Protein AF-B7X0T0-F1 (afdb_monomer_lite)

Structure (mmCIF, N/CA/C/O backbone):
data_AF-B7X0T0-F1
#
_entry.id   AF-B7X0T0-F1
#
loop_
_atom_site.group_PDB
_atom_site.id
_atom_site.type_symbol
_atom_site.label_atom_id
_atom_site.label_alt_id
_atom_site.label_comp_id
_atom_site.label_asym_id
_atom_site.label_entity_id
_atom_site.label_seq_id
_atom_site.pdbx_PDB_ins_code
_atom_site.Cartn_x
_atom_site.Cartn_y
_atom_site.Cartn_z
_atom_site.occupancy
_atom_site.B_iso_or_equiv
_atom_site.auth_seq_id
_atom_site.auth_comp_id
_atom_site.auth_asym_id
_atom_site.auth_atom_id
_atom_site.pdbx_PDB_model_num
ATOM 1 N N . MET A 1 1 ? 23.797 -18.040 -3.297 1.00 71.12 1 MET A N 1
ATOM 2 C CA . MET A 1 1 ? 24.072 -16.882 -4.197 1.00 71.12 1 MET A CA 1
ATOM 3 C C . MET A 1 1 ? 22.787 -16.064 -4.363 1.00 71.12 1 MET A C 1
ATOM 5 O O . MET A 1 1 ? 21.730 -16.677 -4.393 1.00 71.12 1 MET A O 1
ATOM 9 N N . TYR A 1 2 ? 22.812 -14.726 -4.431 1.00 75.69 2 TYR A N 1
ATOM 10 C CA . TYR A 1 2 ? 21.599 -13.923 -4.700 1.00 75.69 2 TYR A CA 1
ATOM 11 C C . TYR A 1 2 ? 21.548 -13.530 -6.177 1.00 75.69 2 TYR A C 1
ATOM 13 O O . TYR A 1 2 ? 22.529 -13.007 -6.696 1.00 75.69 2 TYR A O 1
ATOM 21 N N . VAL A 1 3 ? 20.414 -13.752 -6.845 1.00 83.31 3 VAL A N 1
ATOM 22 C CA . VAL A 1 3 ? 20.192 -13.280 -8.222 1.00 83.31 3 VAL A CA 1
ATOM 23 C C . VAL A 1 3 ? 19.205 -12.119 -8.241 1.00 83.31 3 VAL A C 1
ATOM 25 O O . VAL A 1 3 ? 18.138 -12.188 -7.621 1.00 83.31 3 VAL A O 1
ATOM 28 N N . HIS A 1 4 ? 19.556 -11.060 -8.972 1.00 86.50 4 HIS A N 1
ATOM 29 C CA . HIS A 1 4 ? 18.672 -9.924 -9.214 1.00 86.50 4 HIS A CA 1
ATOM 30 C C . HIS A 1 4 ? 17.491 -10.365 -10.093 1.00 86.50 4 HIS A C 1
ATOM 32 O O . HIS A 1 4 ? 17.667 -11.016 -11.126 1.00 86.50 4 HIS A O 1
ATOM 38 N N . LYS A 1 5 ? 16.267 -10.047 -9.664 1.00 87.69 5 LYS A N 1
ATOM 39 C CA . LYS A 1 5 ? 15.009 -10.394 -10.348 1.00 87.69 5 LYS A CA 1
ATOM 40 C C . LYS A 1 5 ? 14.184 -9.164 -10.737 1.00 87.69 5 LYS A C 1
ATOM 42 O O . LYS A 1 5 ? 13.023 -9.317 -11.116 1.00 87.69 5 LYS A O 1
ATOM 47 N N . GLY A 1 6 ? 14.778 -7.975 -10.683 1.00 92.94 6 GLY A N 1
ATOM 48 C CA . GLY A 1 6 ? 14.138 -6.715 -11.038 1.00 92.94 6 GLY A CA 1
ATOM 49 C C . GLY A 1 6 ? 13.738 -5.875 -9.827 1.00 92.94 6 GLY A C 1
ATOM 50 O O . GLY A 1 6 ? 14.126 -6.134 -8.690 1.00 92.94 6 GLY A O 1
ATOM 51 N N . TRP A 1 7 ? 12.906 -4.878 -10.092 1.00 94.88 7 TRP A N 1
ATOM 52 C CA . TRP A 1 7 ? 12.450 -3.853 -9.165 1.00 94.88 7 TRP A CA 1
ATOM 53 C C . TRP A 1 7 ? 10.940 -3.945 -8.986 1.00 94.88 7 TRP A C 1
ATOM 55 O O . TRP A 1 7 ? 10.184 -4.010 -9.958 1.00 94.88 7 TRP A O 1
ATOM 65 N N . ARG A 1 8 ? 10.470 -3.947 -7.744 1.00 95.69 8 ARG A N 1
ATOM 66 C CA . ARG A 1 8 ? 9.046 -3.956 -7.414 1.00 95.69 8 ARG A CA 1
ATOM 67 C C . ARG A 1 8 ? 8.647 -2.616 -6.819 1.00 95.69 8 ARG A C 1
ATOM 69 O O . ARG A 1 8 ? 9.298 -2.132 -5.903 1.00 95.69 8 ARG A O 1
ATOM 76 N N . VAL A 1 9 ? 7.550 -2.066 -7.326 1.00 95.94 9 VAL A N 1
ATOM 77 C CA . VAL A 1 9 ? 6.879 -0.907 -6.735 1.00 95.94 9 VAL A CA 1
ATOM 78 C C . VAL A 1 9 ? 5.745 -1.427 -5.862 1.00 95.94 9 VAL A C 1
ATOM 80 O O . VAL A 1 9 ? 4.880 -2.163 -6.348 1.00 95.94 9 VAL A O 1
ATOM 83 N N . SER A 1 10 ? 5.764 -1.062 -4.588 1.00 96.12 10 SER A N 1
ATOM 84 C CA . SER A 1 10 ? 4.748 -1.436 -3.606 1.00 96.12 10 SER A CA 1
ATOM 85 C C . SER A 1 10 ? 4.218 -0.188 -2.917 1.00 96.12 10 SER A C 1
ATOM 87 O O . SER A 1 10 ? 4.940 0.792 -2.794 1.00 96.12 10 SER A O 1
ATOM 89 N N . GLY A 1 11 ? 2.976 -0.221 -2.459 1.00 95.50 11 GLY A N 1
ATOM 90 C CA . GLY A 1 11 ? 2.364 0.868 -1.710 1.00 95.50 11 GLY A CA 1
ATOM 91 C C . GLY A 1 11 ? 1.025 0.455 -1.115 1.00 95.50 11 GLY A C 1
ATOM 92 O O . GLY A 1 11 ? 0.553 -0.674 -1.298 1.00 95.50 11 GLY A O 1
ATOM 93 N N . ILE A 1 12 ? 0.396 1.382 -0.415 1.00 94.88 12 ILE A N 1
ATOM 94 C CA . ILE A 1 12 ? -0.959 1.242 0.103 1.00 94.88 12 ILE A CA 1
ATOM 95 C C . ILE A 1 12 ? -1.920 1.719 -0.983 1.00 94.88 12 ILE A C 1
ATOM 97 O O . ILE A 1 12 ? -1.776 2.818 -1.524 1.00 94.88 12 ILE A O 1
ATOM 101 N N . LYS A 1 13 ? -2.893 0.871 -1.317 1.00 93.62 13 LYS A N 1
ATOM 102 C CA . LYS A 1 13 ? -3.895 1.174 -2.337 1.00 93.62 13 LYS A CA 1
ATOM 103 C C . LYS A 1 13 ? -4.744 2.385 -1.906 1.00 93.62 13 LYS A C 1
ATOM 105 O O . LYS A 1 13 ? -5.102 2.456 -0.727 1.00 93.62 13 LYS A O 1
ATOM 110 N N . PRO A 1 14 ? -5.110 3.290 -2.831 1.00 93.19 14 PRO A N 1
ATOM 111 C CA . PRO A 1 14 ? -6.068 4.354 -2.538 1.00 93.19 14 PRO A CA 1
ATOM 112 C C . PRO A 1 14 ? -7.364 3.781 -1.951 1.00 93.19 14 PRO A C 1
ATOM 114 O O . PRO A 1 14 ? -7.811 2.707 -2.366 1.00 93.19 14 PRO A O 1
ATOM 117 N N . GLY A 1 15 ? -7.950 4.491 -0.988 1.00 92.00 15 GLY A N 1
ATOM 118 C CA . GLY A 1 15 ? -9.183 4.098 -0.307 1.00 92.00 15 GLY A CA 1
ATOM 119 C C . GLY A 1 15 ? -8.988 3.214 0.927 1.00 92.00 15 GLY A C 1
ATOM 120 O O . GLY A 1 15 ? -9.828 3.262 1.819 1.00 92.00 15 GLY A O 1
ATOM 121 N N . LEU A 1 16 ? -7.875 2.475 1.057 1.00 92.75 16 LEU A N 1
ATOM 122 C CA . LEU A 1 16 ? -7.679 1.590 2.217 1.00 92.75 16 LEU A CA 1
ATOM 123 C C . LEU A 1 16 ? -7.575 2.351 3.543 1.00 92.75 16 LEU A C 1
ATOM 125 O O . LEU A 1 16 ? -8.022 1.847 4.573 1.00 92.75 16 LEU A O 1
ATOM 129 N N . LEU A 1 17 ? -6.985 3.550 3.531 1.00 91.50 17 LEU A N 1
ATOM 130 C CA . LEU A 1 17 ? -6.895 4.387 4.725 1.00 91.50 17 LEU A CA 1
ATOM 131 C C . LEU A 1 17 ? -8.292 4.864 5.144 1.00 91.50 17 LEU A C 1
ATOM 133 O O . LEU A 1 17 ? -8.661 4.763 6.313 1.00 91.50 17 LEU A O 1
ATOM 137 N N . GLU A 1 18 ? -9.092 5.342 4.193 1.00 92.12 18 GLU A N 1
ATOM 138 C CA . GLU A 1 18 ? -10.476 5.746 4.435 1.00 92.12 18 GLU A CA 1
ATOM 139 C C . GLU A 1 18 ? -11.344 4.572 4.907 1.00 92.12 18 GLU A C 1
ATOM 141 O O . GLU A 1 18 ? -12.113 4.724 5.857 1.00 92.12 18 GLU A O 1
ATOM 146 N N . GLU A 1 19 ? -11.193 3.387 4.312 1.00 92.75 19 GLU A N 1
ATOM 147 C CA . GLU A 1 19 ? -11.865 2.161 4.752 1.00 92.75 19 GLU A CA 1
ATOM 148 C C . GLU A 1 19 ? -11.482 1.797 6.192 1.00 92.75 1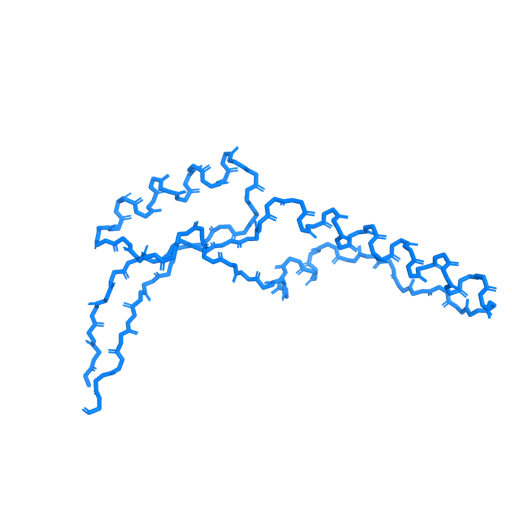9 GLU A C 1
ATOM 150 O O . GLU A 1 19 ? -12.359 1.471 6.996 1.00 92.75 19 GLU A O 1
ATOM 155 N N . ALA A 1 20 ? -10.201 1.914 6.557 1.00 92.06 20 ALA A N 1
ATOM 156 C CA . ALA A 1 20 ? -9.731 1.669 7.918 1.00 92.06 20 ALA A CA 1
ATOM 157 C C . ALA A 1 20 ? -10.324 2.671 8.924 1.00 92.06 20 ALA A C 1
ATOM 159 O O . ALA A 1 20 ? -10.817 2.261 9.979 1.00 92.06 20 ALA A O 1
ATOM 160 N N . LYS A 1 21 ? -10.371 3.964 8.572 1.00 91.94 21 LYS A N 1
ATOM 161 C CA . LYS A 1 21 ? -11.037 5.002 9.378 1.00 91.94 21 LYS A CA 1
ATOM 162 C C . LYS A 1 21 ? -12.524 4.708 9.561 1.00 91.94 21 LYS A C 1
ATOM 164 O O . LYS A 1 21 ? -13.044 4.794 10.673 1.00 91.94 21 LYS A O 1
ATOM 169 N N . GLN A 1 22 ? -13.218 4.329 8.488 1.00 92.44 22 GLN A N 1
ATOM 170 C CA . GLN A 1 22 ? -14.638 3.987 8.549 1.00 92.44 22 GLN A CA 1
ATOM 171 C C . GLN A 1 22 ? -14.891 2.736 9.392 1.00 92.44 22 GLN A C 1
ATOM 173 O O . GLN A 1 22 ? -15.816 2.727 10.204 1.00 92.44 22 GLN A O 1
ATOM 178 N N . ALA A 1 23 ? -14.084 1.686 9.229 1.00 91.56 23 ALA A N 1
ATOM 179 C CA . ALA A 1 23 ? -14.187 0.464 10.018 1.00 91.56 23 ALA A CA 1
ATOM 180 C C . ALA A 1 23 ? -13.977 0.750 11.510 1.00 91.56 23 ALA A C 1
ATOM 182 O O . ALA A 1 23 ? -14.759 0.289 12.343 1.00 91.56 23 ALA A O 1
ATOM 183 N N . HIS A 1 24 ? -12.991 1.585 11.840 1.00 90.25 24 HIS A N 1
ATOM 184 C CA . HIS A 1 24 ? -12.765 2.042 13.204 1.00 90.25 24 HIS A CA 1
ATOM 185 C C . HIS A 1 24 ? -13.963 2.836 13.751 1.00 90.25 24 HIS A C 1
ATOM 187 O O . HIS A 1 24 ? -14.440 2.564 14.852 1.00 90.25 24 HIS A O 1
ATOM 193 N N . GLY A 1 25 ? -14.520 3.758 12.959 1.00 89.69 25 GLY A N 1
ATOM 194 C CA . GLY A 1 25 ? -15.725 4.503 13.327 1.00 89.69 25 GLY A CA 1
ATOM 195 C C . GLY A 1 25 ? -16.937 3.600 13.590 1.00 89.69 25 GLY A C 1
ATOM 196 O O . GLY A 1 25 ? -17.680 3.830 14.545 1.00 89.69 25 GLY A O 1
ATOM 197 N N . ARG A 1 26 ? -17.125 2.539 12.791 1.00 90.19 26 ARG A N 1
ATOM 198 C CA . ARG A 1 26 ? -18.171 1.525 13.020 1.00 90.19 26 ARG A CA 1
ATOM 199 C C . ARG A 1 26 ? -17.927 0.756 14.319 1.00 90.19 26 ARG A C 1
ATOM 201 O O . ARG A 1 26 ? -18.867 0.555 15.082 1.00 90.19 26 ARG A O 1
ATOM 208 N N . LEU A 1 27 ? -16.679 0.374 14.593 1.00 88.44 27 LEU A N 1
ATOM 209 C CA . LEU A 1 27 ? -16.302 -0.342 15.813 1.00 88.44 27 LEU A CA 1
ATOM 210 C C . LEU A 1 27 ? -16.545 0.510 17.065 1.00 88.44 27 LEU A C 1
ATOM 212 O O . LEU A 1 27 ? -17.113 0.021 18.039 1.00 88.44 27 LEU A O 1
ATOM 216 N N . CYS A 1 28 ? -16.213 1.802 17.015 1.00 87.81 28 CYS A N 1
ATOM 217 C CA . CYS A 1 28 ? -16.492 2.739 18.101 1.00 87.81 28 CYS A CA 1
ATOM 218 C C . CYS A 1 28 ? -18.002 2.890 18.358 1.00 87.81 28 CYS A C 1
ATOM 220 O O . CYS A 1 28 ? -18.444 2.798 19.503 1.00 87.81 28 CYS A O 1
ATOM 222 N N . GLN A 1 29 ? -18.814 3.018 17.302 1.00 86.88 29 GLN A N 1
ATOM 223 C CA . GLN A 1 29 ? -20.277 3.056 17.429 1.00 86.88 29 GLN A CA 1
ATOM 224 C C . GLN A 1 29 ? -20.848 1.769 18.042 1.00 86.88 29 GLN A C 1
ATOM 226 O O . GLN A 1 29 ? -21.760 1.830 18.865 1.00 86.88 29 GLN A O 1
ATOM 231 N N . MET A 1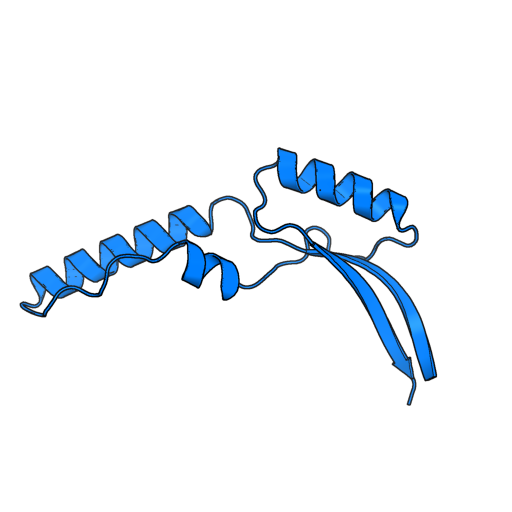 30 ? -20.325 0.602 17.656 1.00 87.88 30 MET A N 1
ATOM 232 C CA . MET A 1 30 ? -20.746 -0.681 18.225 1.00 87.88 30 MET A CA 1
ATOM 233 C C . MET A 1 30 ? -20.371 -0.798 19.706 1.00 87.88 30 MET A C 1
ATOM 235 O O . MET A 1 30 ? -21.211 -1.204 20.505 1.00 87.88 30 MET A O 1
ATOM 239 N N . ALA A 1 31 ? -19.156 -0.390 20.087 1.00 86.25 31 ALA A N 1
ATOM 240 C CA . ALA A 1 31 ? -18.704 -0.396 21.478 1.00 86.25 31 ALA A CA 1
ATOM 241 C C . ALA A 1 31 ? -19.575 0.505 22.369 1.00 86.25 31 ALA A C 1
ATOM 243 O O . ALA A 1 31 ? -20.000 0.075 23.440 1.00 86.25 31 ALA A O 1
ATOM 244 N N . GLN A 1 32 ? -19.920 1.706 21.889 1.00 83.88 32 GLN A N 1
ATOM 245 C CA . GLN A 1 32 ? -20.828 2.617 22.593 1.00 83.88 32 GLN A CA 1
ATOM 246 C C . GLN A 1 32 ? -22.225 2.008 22.772 1.00 83.88 32 GLN A C 1
ATOM 248 O O . GLN A 1 32 ? -22.779 2.050 23.868 1.00 83.88 32 GLN A O 1
ATOM 253 N N . LYS A 1 33 ? -22.787 1.390 21.722 1.00 86.00 33 LYS A N 1
ATOM 254 C CA . LYS A 1 33 ? -24.096 0.715 21.798 1.00 86.00 33 LYS A CA 1
ATOM 255 C C . LYS A 1 33 ? -24.103 -0.475 22.759 1.00 86.00 33 LYS A C 1
ATOM 257 O O . LYS A 1 33 ? -25.128 -0.740 23.375 1.00 86.00 33 LYS A O 1
ATOM 262 N N . ALA A 1 34 ? -22.981 -1.177 22.892 1.00 86.81 34 ALA A N 1
ATOM 263 C CA . ALA A 1 34 ? -22.826 -2.301 23.812 1.00 86.81 34 ALA A CA 1
ATOM 264 C C . ALA A 1 34 ? -22.569 -1.873 25.273 1.00 86.81 34 ALA A C 1
ATOM 266 O O . ALA A 1 34 ? -22.355 -2.733 26.124 1.00 86.81 34 ALA A O 1
ATOM 267 N N . GLY A 1 35 ? -22.555 -0.566 25.575 1.00 79.69 35 GLY A N 1
ATOM 268 C CA . GLY A 1 35 ? -22.233 -0.044 26.908 1.00 79.69 35 GLY A CA 1
ATOM 269 C C . GLY A 1 35 ? -20.755 -0.194 27.291 1.00 79.69 35 GLY A C 1
ATOM 270 O O . GLY A 1 35 ? -20.401 -0.040 28.458 1.00 79.69 35 GLY A O 1
ATOM 271 N N . GLY A 1 36 ? -19.889 -0.511 26.324 1.00 78.88 36 GLY A N 1
ATOM 272 C CA . GLY A 1 36 ? -18.451 -0.641 26.518 1.00 78.88 36 GLY A CA 1
ATOM 273 C C . GLY A 1 36 ? -17.723 0.698 26.399 1.00 78.88 36 GLY A C 1
ATOM 274 O O . GLY A 1 36 ? -18.218 1.662 25.813 1.00 78.88 36 GLY A O 1
ATOM 275 N N . LYS A 1 37 ? -16.496 0.751 26.928 1.00 78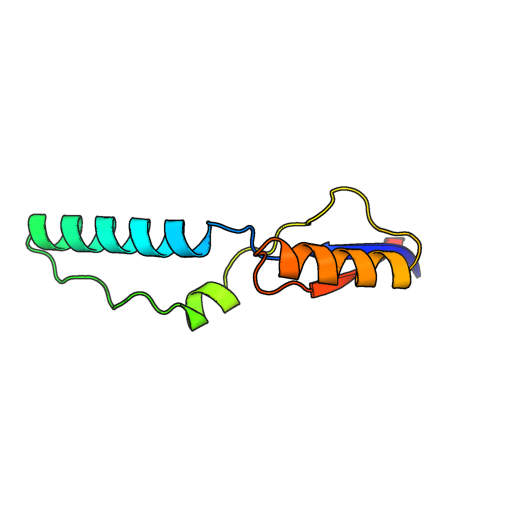.19 37 LYS A N 1
ATOM 276 C CA . LYS A 1 37 ? -15.602 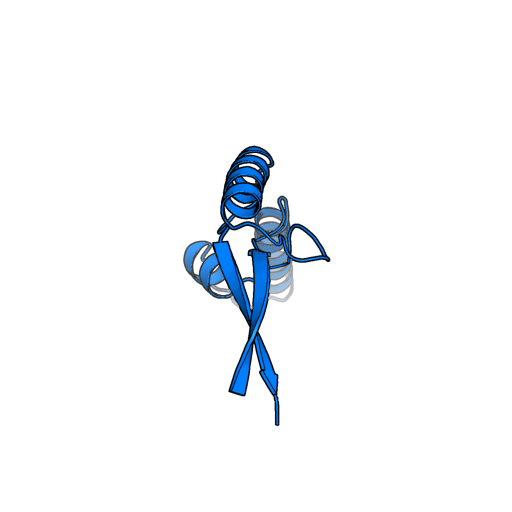1.894 26.715 1.00 78.19 37 LYS A CA 1
ATOM 277 C C . LYS A 1 37 ? -15.261 1.990 25.217 1.00 78.19 37 LYS A C 1
ATOM 279 O O . LYS A 1 37 ? -14.909 0.965 24.627 1.00 78.19 37 LYS A O 1
ATOM 284 N N . PRO A 1 38 ? -15.346 3.178 24.592 1.00 74.75 38 PRO A N 1
ATOM 285 C CA . PRO A 1 38 ? -14.937 3.331 23.204 1.00 74.75 38 PRO A CA 1
ATOM 286 C C . PRO A 1 38 ? -13.443 2.995 23.040 1.00 74.75 38 PRO A C 1
ATOM 288 O O . PRO A 1 38 ? -12.655 3.266 23.954 1.00 74.75 38 PRO A O 1
ATOM 291 N N . PRO A 1 39 ? -13.050 2.404 21.896 1.00 79.94 39 PRO A N 1
ATOM 292 C CA . PRO A 1 39 ? -11.646 2.199 21.559 1.00 79.94 39 PRO A CA 1
ATOM 293 C C . PRO A 1 39 ? -10.908 3.542 21.469 1.00 79.94 39 PRO A C 1
ATOM 295 O O . PRO A 1 39 ? -11.522 4.595 21.276 1.00 79.94 39 PRO A O 1
ATOM 298 N N . GLU A 1 40 ? -9.584 3.494 21.601 1.00 85.25 40 GLU A N 1
ATOM 299 C CA . GLU A 1 40 ? -8.709 4.650 21.382 1.00 85.25 40 GLU A CA 1
ATOM 300 C C . GLU A 1 40 ? -8.908 5.248 19.981 1.00 85.25 40 GLU A C 1
ATOM 302 O O . GLU A 1 40 ? -9.277 4.512 19.066 1.00 85.25 40 GLU A O 1
ATOM 307 N N . PRO A 1 41 ? -8.677 6.561 19.789 1.00 87.12 41 PRO A N 1
ATOM 308 C CA . PRO A 1 41 ? -8.833 7.197 18.485 1.00 87.12 41 PRO A CA 1
ATOM 309 C C . PRO A 1 41 ? -7.955 6.534 17.417 1.00 87.12 41 PRO A C 1
ATOM 311 O O . PRO A 1 41 ? -6.854 6.059 17.696 1.00 87.12 41 PRO A O 1
ATOM 314 N N . PHE A 1 42 ? -8.436 6.531 16.172 1.00 89.94 42 PHE A N 1
ATOM 315 C CA . PHE A 1 42 ? -7.692 5.978 15.044 1.00 89.94 42 PHE A CA 1
ATOM 316 C C . PHE A 1 42 ? -6.387 6.749 14.814 1.00 89.94 42 PHE A C 1
ATOM 318 O O . PHE A 1 42 ? -6.405 7.893 14.358 1.00 89.94 42 PHE A O 1
ATOM 325 N N . ASP A 1 43 ? -5.256 6.106 15.094 1.00 91.88 43 ASP A N 1
ATOM 326 C CA . ASP A 1 43 ? -3.933 6.648 14.801 1.00 91.88 43 ASP A CA 1
ATOM 327 C C . ASP A 1 43 ? -3.537 6.318 13.356 1.00 91.88 43 ASP A C 1
ATOM 329 O O . ASP A 1 43 ? -3.104 5.209 13.026 1.00 91.88 43 ASP A O 1
ATOM 333 N N . GLU A 1 44 ? -3.679 7.314 12.482 1.00 90.62 44 GLU A N 1
ATOM 334 C CA . GLU A 1 44 ? -3.317 7.203 11.068 1.00 90.62 44 GLU A CA 1
ATOM 335 C C . GLU A 1 44 ? -1.837 6.875 10.865 1.00 90.62 44 GLU A C 1
ATOM 337 O O . GLU A 1 44 ? -1.488 6.121 9.960 1.00 90.62 44 GLU A O 1
ATOM 342 N N . THR A 1 45 ? -0.955 7.412 11.709 1.00 89.88 45 THR A N 1
ATOM 343 C CA . THR A 1 45 ? 0.493 7.237 11.561 1.00 89.88 45 THR A CA 1
ATOM 344 C C . THR A 1 45 ? 0.895 5.820 11.945 1.00 89.88 45 THR A C 1
ATOM 346 O O . THR A 1 45 ? 1.673 5.177 11.236 1.00 89.88 45 THR A O 1
ATOM 349 N N . ALA A 1 46 ? 0.348 5.306 13.048 1.00 91.44 46 ALA A N 1
ATOM 350 C CA . ALA A 1 46 ? 0.545 3.919 13.454 1.00 91.44 46 ALA A CA 1
ATOM 351 C C . ALA A 1 46 ? -0.040 2.945 12.421 1.00 91.44 46 ALA A C 1
ATOM 353 O O . ALA A 1 46 ? 0.584 1.926 12.099 1.00 91.44 46 ALA A O 1
ATOM 354 N N . TRP A 1 47 ? -1.200 3.280 11.848 1.00 92.88 47 TRP A N 1
ATOM 355 C CA . TRP A 1 47 ? -1.807 2.477 10.795 1.00 92.88 47 TRP A CA 1
ATOM 356 C C . TRP A 1 47 ? -0.945 2.453 9.531 1.00 92.88 47 TRP A C 1
ATOM 358 O O . TRP A 1 47 ? -0.623 1.373 9.052 1.00 92.88 47 TRP A O 1
ATOM 368 N N . LEU A 1 48 ? -0.477 3.602 9.031 1.00 90.25 48 LEU A N 1
ATOM 369 C CA . LEU A 1 48 ? 0.383 3.665 7.839 1.00 90.25 48 LEU A CA 1
ATOM 370 C C . LEU A 1 48 ? 1.673 2.844 7.998 1.00 90.25 48 LEU A C 1
ATOM 372 O O . LEU A 1 48 ? 2.105 2.200 7.048 1.00 90.25 48 LEU A O 1
ATOM 376 N N . ARG A 1 49 ? 2.256 2.807 9.205 1.00 90.06 49 ARG A N 1
ATOM 377 C CA . ARG A 1 49 ? 3.461 2.009 9.502 1.00 90.06 49 ARG A CA 1
ATOM 378 C C . ARG A 1 49 ? 3.226 0.499 9.473 1.00 90.06 49 ARG A C 1
ATOM 380 O O . ARG A 1 49 ? 4.161 -0.255 9.218 1.00 90.06 49 ARG A O 1
ATOM 387 N N . THR A 1 50 ? 2.015 0.057 9.797 1.00 90.38 50 THR A N 1
ATOM 388 C CA . THR A 1 50 ? 1.658 -1.369 9.916 1.00 90.38 50 THR A CA 1
ATOM 389 C C . THR A 1 50 ? 0.842 -1.876 8.729 1.00 90.38 50 THR A C 1
ATOM 391 O O . THR A 1 50 ? 0.702 -3.087 8.542 1.00 90.38 50 THR A O 1
ATOM 394 N N . ALA A 1 51 ? 0.321 -0.964 7.907 1.00 91.38 51 ALA A N 1
ATOM 395 C CA . ALA A 1 51 ? -0.480 -1.271 6.743 1.00 91.38 51 ALA A CA 1
ATOM 396 C C . ALA A 1 51 ? 0.294 -2.153 5.762 1.00 91.38 51 ALA A C 1
ATOM 398 O O . ALA A 1 51 ? 1.466 -1.939 5.444 1.00 91.38 51 ALA A O 1
ATOM 399 N N . LYS A 1 52 ? -0.394 -3.171 5.246 1.00 90.69 52 LYS A N 1
ATOM 400 C CA . LYS A 1 52 ? 0.203 -4.103 4.297 1.00 90.69 52 LYS A CA 1
ATOM 401 C C . LYS A 1 52 ? 0.448 -3.400 2.966 1.00 90.69 52 LYS A C 1
ATOM 403 O O . LYS A 1 52 ? -0.495 -3.096 2.236 1.00 90.69 52 LYS A O 1
ATOM 408 N N . LEU A 1 53 ? 1.719 -3.235 2.613 1.00 93.19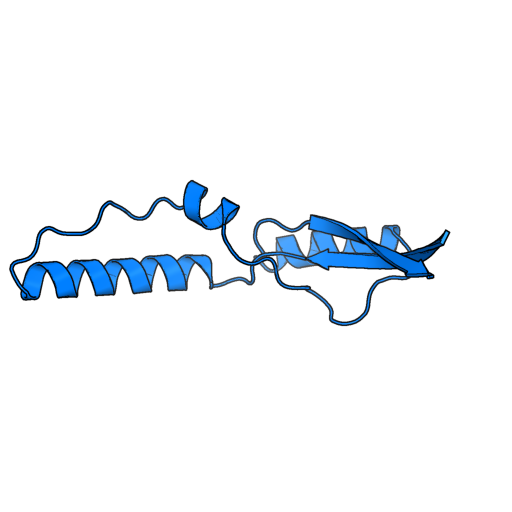 53 LEU A N 1
ATOM 409 C CA . LEU A 1 53 ? 2.105 -2.776 1.286 1.00 93.19 53 LEU A CA 1
ATOM 410 C C . LEU A 1 53 ? 1.741 -3.836 0.241 1.00 93.19 53 LEU A C 1
ATOM 412 O O . LEU A 1 53 ? 2.062 -5.021 0.366 1.00 93.19 53 LEU A O 1
ATOM 416 N N . THR A 1 54 ? 1.071 -3.393 -0.812 1.00 93.81 54 THR A N 1
ATOM 417 C CA . THR A 1 54 ? 0.664 -4.221 -1.947 1.00 93.81 54 THR A CA 1
ATOM 418 C C . THR A 1 54 ? 1.446 -3.819 -3.185 1.00 93.81 54 THR A C 1
ATOM 420 O O . THR A 1 54 ? 1.798 -2.656 -3.360 1.00 93.81 54 THR A O 1
ATOM 423 N N . ALA A 1 55 ? 1.756 -4.785 -4.048 1.00 94.25 55 ALA A N 1
ATOM 424 C CA . ALA A 1 55 ? 2.476 -4.489 -5.278 1.00 94.25 55 ALA A CA 1
ATOM 425 C C . ALA A 1 55 ? 1.559 -3.727 -6.248 1.00 94.25 55 ALA A C 1
ATOM 427 O O . ALA A 1 55 ? 0.492 -4.232 -6.597 1.00 94.25 55 ALA A O 1
ATOM 428 N N . VAL A 1 56 ? 2.003 -2.560 -6.728 1.00 92.75 56 VAL A N 1
ATOM 429 C CA . VAL A 1 56 ? 1.288 -1.765 -7.751 1.00 92.75 56 VAL A CA 1
ATOM 430 C C . VAL A 1 56 ? 1.130 -2.579 -9.038 1.00 92.75 56 VAL A C 1
ATOM 432 O O . VAL A 1 56 ? 0.118 -2.505 -9.730 1.00 92.75 56 VAL A O 1
ATOM 435 N N . ARG A 1 57 ? 2.133 -3.413 -9.336 1.00 92.12 57 ARG A N 1
ATOM 436 C CA . ARG A 1 57 ? 2.159 -4.328 -10.476 1.00 92.12 57 ARG A CA 1
ATOM 437 C C . ARG A 1 57 ? 2.627 -5.713 -10.043 1.00 92.12 57 ARG A C 1
ATOM 439 O O . ARG A 1 57 ? 3.597 -5.847 -9.299 1.00 92.12 57 ARG A O 1
ATOM 446 N N . SER A 1 58 ? 1.995 -6.759 -10.576 1.00 89.94 58 SER A N 1
ATOM 447 C CA . SER A 1 58 ? 2.324 -8.154 -10.246 1.00 89.94 58 SER A CA 1
ATOM 448 C C . SER A 1 58 ? 3.740 -8.558 -10.685 1.00 89.94 58 SER A C 1
ATOM 450 O O . SER A 1 58 ? 4.465 -9.214 -9.934 1.00 89.94 58 SER A O 1
ATOM 452 N N . LYS A 1 59 ? 4.155 -8.163 -11.899 1.00 91.12 59 LYS A N 1
ATOM 453 C CA . LYS A 1 59 ? 5.496 -8.443 -12.439 1.00 91.12 59 LYS A CA 1
ATOM 454 C C . LYS A 1 59 ? 6.476 -7.312 -12.083 1.00 91.12 59 LYS A C 1
ATOM 456 O O . LYS A 1 59 ? 6.118 -6.146 -12.275 1.00 91.12 59 LYS A O 1
ATOM 461 N N . PRO A 1 60 ? 7.705 -7.626 -11.634 1.00 93.25 60 PRO A N 1
ATOM 462 C CA . PRO A 1 60 ? 8.733 -6.616 -11.402 1.00 93.25 60 PRO A CA 1
ATOM 463 C C . PRO A 1 60 ? 9.179 -5.955 -12.715 1.00 93.25 60 PRO A C 1
ATOM 465 O O . PRO A 1 60 ? 8.994 -6.498 -13.810 1.00 93.25 60 PRO A O 1
ATOM 468 N N . TYR A 1 61 ? 9.748 -4.763 -12.594 1.00 93.62 61 TYR A N 1
ATOM 469 C CA . TYR A 1 61 ? 10.415 -4.032 -13.663 1.00 93.62 61 TYR A CA 1
ATOM 470 C C . TYR A 1 61 ? 11.850 -4.522 -13.806 1.00 93.62 61 TYR A C 1
ATOM 472 O O . TYR A 1 61 ? 12.512 -4.793 -12.812 1.00 93.62 61 TYR A O 1
ATOM 480 N N . ILE A 1 62 ? 12.347 -4.630 -15.034 1.00 92.19 62 ILE A N 1
ATOM 481 C CA . ILE A 1 62 ? 13.749 -5.003 -15.270 1.00 92.19 62 ILE A CA 1
ATOM 482 C C . ILE A 1 62 ? 14.662 -3.813 -14.945 1.00 92.19 62 ILE A C 1
ATOM 484 O O . ILE A 1 62 ? 15.681 -3.972 -14.284 1.00 92.19 62 ILE A O 1
ATOM 488 N N . LEU A 1 63 ? 14.252 -2.614 -15.367 1.00 93.44 63 LEU A N 1
ATOM 489 C CA . LEU A 1 63 ? 14.995 -1.370 -15.186 1.00 93.44 63 LEU A CA 1
ATOM 490 C C . LEU A 1 63 ? 14.487 -0.595 -13.967 1.00 93.44 63 LEU A C 1
ATOM 492 O O . LEU A 1 63 ? 13.276 -0.518 -13.734 1.00 93.44 63 LEU A O 1
ATOM 496 N N . GLN A 1 64 ? 15.410 0.016 -13.224 1.00 92.94 64 GLN A N 1
ATOM 497 C CA . GLN A 1 64 ? 15.085 0.844 -12.060 1.00 92.94 64 GLN A CA 1
ATOM 498 C C . GLN A 1 64 ? 14.310 2.104 -12.464 1.00 92.94 64 GLN A C 1
ATOM 500 O O . GLN A 1 64 ? 13.349 2.479 -11.798 1.00 92.94 64 GLN A O 1
ATOM 505 N N . GLU A 1 65 ? 14.677 2.717 -13.589 1.00 94.81 65 GLU A N 1
ATOM 506 C CA . GLU A 1 65 ? 14.034 3.923 -14.123 1.00 94.81 65 GLU A CA 1
ATOM 507 C C . GLU A 1 65 ? 12.543 3.702 -14.404 1.00 94.81 65 GLU A C 1
ATOM 509 O O . GLU A 1 65 ? 11.706 4.520 -14.030 1.00 94.81 65 GLU A O 1
ATOM 514 N N . ALA A 1 66 ? 12.180 2.541 -14.959 1.00 94.69 66 ALA A N 1
ATOM 515 C CA . ALA A 1 66 ? 10.780 2.185 -15.179 1.00 94.69 66 ALA A CA 1
ATOM 516 C C . ALA A 1 66 ? 10.006 2.023 -13.854 1.00 94.69 66 ALA A C 1
ATOM 518 O O . ALA A 1 66 ? 8.830 2.380 -13.765 1.00 94.69 66 ALA A O 1
ATOM 519 N N . ALA A 1 67 ? 10.662 1.514 -12.803 1.00 95.31 67 ALA A N 1
ATOM 520 C CA . ALA A 1 67 ? 10.068 1.433 -11.470 1.00 95.31 67 ALA A CA 1
ATOM 521 C C . ALA A 1 67 ? 9.898 2.822 -10.829 1.00 95.31 67 ALA A C 1
ATOM 523 O O . ALA A 1 67 ? 8.894 3.055 -10.158 1.00 95.31 67 ALA A O 1
ATOM 524 N N . LEU A 1 68 ? 10.831 3.751 -11.066 1.00 96.06 68 LEU A N 1
ATOM 525 C CA . LEU A 1 68 ? 10.732 5.147 -10.622 1.00 96.06 68 LEU A CA 1
ATOM 526 C C . LEU A 1 68 ? 9.548 5.861 -11.275 1.00 96.06 68 LEU A C 1
ATOM 528 O O . LEU A 1 68 ? 8.703 6.399 -10.564 1.00 96.06 68 LEU A O 1
ATOM 532 N N . GLN A 1 69 ? 9.415 5.760 -12.597 1.00 96.31 69 GLN A N 1
ATOM 533 C CA . GLN A 1 69 ? 8.266 6.318 -13.315 1.00 96.31 69 GLN A CA 1
ATOM 534 C C . GLN A 1 69 ? 6.943 5.740 -12.795 1.00 96.31 69 GLN A C 1
ATOM 536 O O . GLN A 1 69 ? 5.984 6.470 -12.547 1.00 96.31 69 GLN A O 1
ATOM 541 N N . CYS A 1 70 ? 6.888 4.425 -12.557 1.00 95.56 70 CYS A N 1
ATOM 542 C CA . CYS A 1 70 ? 5.703 3.798 -11.976 1.00 95.56 70 CYS A CA 1
ATOM 543 C C . CYS A 1 70 ? 5.414 4.291 -10.551 1.00 95.56 70 CYS A C 1
ATOM 545 O O . CYS A 1 70 ? 4.247 4.463 -10.201 1.00 95.56 70 CYS A O 1
ATOM 547 N N . LYS A 1 71 ? 6.441 4.519 -9.724 1.00 95.81 71 LYS A N 1
ATOM 548 C CA . LYS A 1 71 ? 6.273 5.090 -8.383 1.00 95.81 71 LYS A CA 1
ATOM 549 C C . LYS A 1 71 ? 5.624 6.471 -8.460 1.00 95.81 71 LYS A C 1
ATOM 551 O O . LYS A 1 71 ? 4.660 6.717 -7.742 1.00 95.81 71 LYS A O 1
ATOM 556 N N . GLU A 1 72 ? 6.106 7.346 -9.338 1.00 96.50 72 GLU A N 1
ATOM 557 C CA . GLU A 1 72 ? 5.535 8.687 -9.508 1.00 96.50 72 GLU A CA 1
ATOM 558 C C . GLU A 1 72 ? 4.076 8.642 -9.973 1.00 96.50 72 GLU A C 1
ATOM 560 O O . GLU A 1 72 ? 3.235 9.381 -9.460 1.00 96.50 72 GLU A O 1
ATOM 565 N N . LEU A 1 73 ? 3.755 7.746 -10.909 1.00 96.31 73 LEU A N 1
ATOM 566 C CA . LEU A 1 73 ? 2.381 7.538 -11.363 1.00 96.31 73 LEU A CA 1
ATOM 567 C C . LEU A 1 73 ? 1.481 6.998 -10.247 1.00 96.31 73 LEU A C 1
ATOM 569 O O . LEU A 1 73 ? 0.352 7.459 -10.107 1.00 96.31 73 LEU A O 1
ATOM 573 N N . ALA A 1 74 ? 1.974 6.066 -9.429 1.00 95.56 74 ALA A N 1
ATOM 574 C CA . ALA A 1 74 ? 1.221 5.524 -8.301 1.00 95.56 74 ALA A CA 1
ATOM 575 C C . ALA A 1 74 ? 0.905 6.611 -7.262 1.00 95.56 74 ALA A C 1
ATOM 577 O O . ALA A 1 74 ? -0.238 6.711 -6.820 1.00 95.56 74 ALA A O 1
ATOM 578 N N . ILE A 1 75 ? 1.879 7.470 -6.937 1.00 95.69 75 ILE A N 1
ATOM 579 C CA . ILE A 1 75 ? 1.675 8.618 -6.040 1.00 95.69 75 ILE A CA 1
ATOM 580 C C . ILE A 1 75 ? 0.593 9.549 -6.605 1.00 95.69 75 ILE A C 1
ATOM 582 O O . ILE A 1 75 ? -0.348 9.901 -5.899 1.00 95.69 75 ILE A O 1
ATOM 586 N N . LYS A 1 76 ? 0.669 9.895 -7.899 1.00 95.56 76 LYS A N 1
ATOM 587 C CA . LYS A 1 76 ? -0.348 10.728 -8.572 1.00 95.56 76 LYS A CA 1
ATOM 588 C C . LYS A 1 76 ? -1.732 10.072 -8.601 1.00 95.56 76 LYS A C 1
ATOM 590 O O . LYS A 1 76 ? -2.735 10.774 -8.580 1.00 95.56 76 LYS A O 1
ATOM 595 N N . ALA A 1 77 ? -1.790 8.743 -8.626 1.00 94.56 77 ALA A N 1
ATOM 596 C CA . ALA A 1 77 ? -3.023 7.964 -8.560 1.00 94.56 77 ALA A CA 1
ATOM 597 C C . ALA A 1 77 ? -3.563 7.775 -7.125 1.00 94.56 77 ALA A C 1
ATOM 599 O O . ALA A 1 77 ? -4.516 7.021 -6.932 1.00 94.56 77 ALA A O 1
ATOM 600 N N . GLY A 1 78 ? -2.962 8.422 -6.120 1.00 94.31 78 GLY A N 1
ATOM 601 C CA . GLY A 1 78 ? -3.431 8.390 -4.733 1.00 94.31 78 GLY A CA 1
ATOM 602 C C . GLY A 1 78 ? -2.956 7.182 -3.926 1.00 94.31 78 GLY A C 1
ATOM 603 O O . GLY A 1 78 ? -3.514 6.897 -2.869 1.00 94.31 78 GLY A O 1
ATOM 604 N N . TRP A 1 79 ? -1.942 6.452 -4.396 1.00 96.00 79 TRP A N 1
ATOM 605 C CA . TRP A 1 79 ? -1.298 5.441 -3.561 1.00 96.00 79 TRP A CA 1
ATOM 606 C C . TRP A 1 79 ? -0.488 6.107 -2.450 1.00 96.00 79 TRP A C 1
ATOM 608 O O . TRP A 1 79 ? 0.225 7.085 -2.684 1.00 96.00 79 TRP A O 1
ATOM 618 N N . LEU A 1 80 ? -0.561 5.537 -1.249 1.00 93.81 80 LEU A N 1
ATOM 619 C CA . LEU A 1 80 ? 0.170 6.018 -0.077 1.00 93.81 80 LEU A CA 1
ATOM 620 C C . LEU A 1 80 ? 1.401 5.145 0.177 1.00 93.81 80 LEU A C 1
ATOM 622 O O . LEU A 1 80 ? 1.429 3.975 -0.203 1.00 93.81 80 LEU A O 1
ATOM 626 N N . ASP A 1 81 ? 2.416 5.724 0.815 1.00 92.81 81 ASP A N 1
ATOM 627 C CA . ASP A 1 81 ? 3.656 5.038 1.206 1.00 92.81 81 ASP A CA 1
ATOM 628 C C . ASP A 1 81 ? 4.282 4.200 0.068 1.00 92.81 81 ASP A C 1
ATOM 630 O O . ASP A 1 81 ? 4.594 3.018 0.207 1.00 92.81 81 ASP A O 1
ATOM 634 N N . VAL A 1 82 ? 4.401 4.798 -1.125 1.00 94.88 82 VAL A N 1
ATOM 635 C CA . VAL A 1 82 ? 4.906 4.088 -2.308 1.00 94.88 82 VAL A CA 1
ATOM 636 C C . VAL A 1 82 ?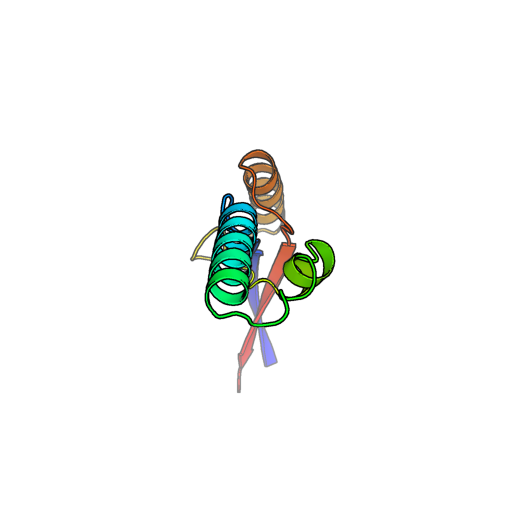 6.426 3.938 -2.245 1.00 94.88 82 VAL A C 1
ATOM 638 O O . VAL A 1 82 ? 7.182 4.915 -2.272 1.00 94.88 82 VAL A O 1
ATOM 641 N N . GLN A 1 83 ? 6.888 2.693 -2.253 1.00 94.50 83 GLN A N 1
ATOM 642 C CA . GLN A 1 83 ? 8.288 2.306 -2.136 1.00 94.50 83 GLN A CA 1
ATOM 643 C C . GLN A 1 83 ? 8.742 1.465 -3.331 1.00 94.50 83 GLN A C 1
ATOM 645 O O . GLN A 1 83 ? 7.961 0.739 -3.950 1.00 94.50 83 GLN A O 1
ATOM 650 N N . ILE A 1 84 ? 10.036 1.544 -3.640 1.00 95.06 84 ILE A N 1
ATOM 651 C CA . ILE A 1 84 ? 10.693 0.682 -4.626 1.00 95.06 84 ILE A CA 1
ATOM 652 C C . ILE A 1 84 ? 11.595 -0.277 -3.867 1.00 95.06 84 ILE A C 1
ATOM 654 O O . ILE A 1 84 ? 12.412 0.144 -3.053 1.00 95.06 84 ILE A O 1
ATOM 658 N N . GLN A 1 85 ? 11.450 -1.561 -4.155 1.00 93.31 85 GLN A N 1
ATOM 659 C CA . GLN A 1 85 ? 12.216 -2.629 -3.536 1.00 93.31 85 GLN A CA 1
ATOM 660 C C . GLN A 1 85 ? 12.913 -3.444 -4.618 1.00 93.31 85 GLN A C 1
ATOM 662 O O . GLN A 1 85 ? 12.306 -3.814 -5.627 1.00 93.31 85 GLN A O 1
ATOM 667 N N . GLU A 1 86 ? 14.188 -3.748 -4.406 1.00 92.38 86 GLU A N 1
ATOM 668 C CA . GLU A 1 86 ? 14.899 -4.688 -5.260 1.00 92.38 86 GLU A CA 1
ATOM 669 C C . GLU A 1 86 ? 14.444 -6.117 -4.946 1.00 92.38 86 GLU A C 1
ATOM 671 O O . GLU A 1 86 ? 14.493 -6.575 -3.803 1.00 92.38 86 GLU A O 1
ATOM 676 N N . VAL A 1 87 ? 14.012 -6.847 -5.971 1.00 90.38 87 VAL A N 1
ATOM 677 C CA . VAL A 1 87 ? 13.623 -8.248 -5.840 1.00 90.38 87 VAL A CA 1
ATOM 678 C C . VAL A 1 87 ? 14.870 -9.105 -6.019 1.00 90.38 87 VAL A C 1
ATOM 680 O O . VAL A 1 87 ? 15.412 -9.218 -7.118 1.00 90.38 87 VAL A O 1
ATOM 683 N N . ARG A 1 88 ? 15.311 -9.749 -4.939 1.00 88.94 88 ARG A N 1
ATOM 684 C CA . ARG A 1 88 ? 16.403 -10.729 -4.953 1.00 88.94 88 ARG A CA 1
ATOM 685 C C . ARG A 1 88 ? 15.835 -12.128 -4.747 1.00 88.94 88 ARG A C 1
ATOM 687 O O . ARG A 1 88 ? 14.963 -12.323 -3.905 1.00 88.94 88 ARG A O 1
ATOM 694 N N . LYS A 1 89 ? 16.334 -13.115 -5.491 1.00 83.44 89 LYS A N 1
ATOM 695 C CA . LYS A 1 89 ? 16.044 -14.535 -5.238 1.00 83.44 89 LYS A CA 1
ATOM 696 C C . LYS A 1 89 ? 17.288 -15.205 -4.661 1.00 83.44 89 LYS A C 1
ATOM 698 O O . LYS A 1 89 ? 18.360 -15.118 -5.257 1.00 83.44 89 LYS A O 1
ATOM 703 N N . VAL A 1 90 ? 17.129 -15.870 -3.517 1.00 80.19 90 VAL A N 1
ATOM 704 C CA . VAL A 1 90 ? 18.153 -16.760 -2.957 1.00 80.19 90 VAL A CA 1
ATOM 705 C C . VAL A 1 90 ? 18.231 -17.997 -3.844 1.00 80.19 90 VAL A C 1
ATOM 707 O O . VAL A 1 90 ? 17.215 -18.636 -4.120 1.00 80.19 90 VAL A O 1
ATOM 710 N N . VAL A 1 91 ? 19.430 -18.305 -4.318 1.00 72.81 91 VAL A N 1
ATOM 711 C CA . VAL A 1 91 ? 19.760 -19.572 -4.967 1.00 72.81 91 VAL A CA 1
ATOM 712 C C . VAL A 1 91 ? 20.470 -20.419 -3.914 1.00 72.81 91 VAL A C 1
ATOM 714 O O . VAL A 1 91 ? 21.534 -19.998 -3.433 1.00 72.81 91 VAL A O 1
ATOM 717 N N . ALA A 1 92 ? 19.808 -21.509 -3.513 1.00 67.56 92 ALA A N 1
ATOM 718 C CA . ALA A 1 92 ? 20.347 -22.575 -2.671 1.00 67.56 92 ALA A CA 1
ATOM 719 C C . ALA A 1 92 ? 21.223 -23.509 -3.510 1.00 67.56 92 ALA A C 1
ATOM 721 O O . ALA A 1 92 ? 20.891 -23.674 -4.708 1.00 67.56 92 ALA A O 1
#

Radius of gyration: 18.2 Å; chains: 1; bounding box: 48×33×42 Å

Organism: Comamonas testosteroni (strain DSM 14576 / KF-1) (NCBI:txid399795)

Sequence (92 aa):
MYVHKGWRVSGIKPGLLEEAKQAHGRLCQMAQKAGGKPPEPFDETAWLRTAKLTAVRSKPYILQEAALQCKELAIKAGWLDVQIQEVRKVVA

Secondary structure (DSSP, 8-state):
-EEEEEEEEEEEPTTHHHHHHHHHHHHHHHHHHTTPPPPPP--HHHHHHHS--EESSSSPBSSHHHHHHHHHHHHHTT-EEEEEEEEEEE--

Foldseek 3Di:
DKDWQAKWKWFAAPPPLVVVQVVLVVQQVVCVVVVHDGDDHDDSVVCRVVPDIDTPDPGHDRDPVVSVVVQVVCVVVVTHPIDMDTDMDDDD

pLDDT: mean 90.21, std 6.03, range [67.56, 96.5]